Protein AF-K5Y2P9-F1 (afdb_monomer_lite)

Foldseek 3Di:
DVVVVVVVVVVCCVPLVPDDHDPLNVLVCLLVPLVVVLVVLVCCVVPPPDDDPVNVLVSVLVNLVSVLSNVLSVLVVVLVVVCVVVVNDVVSVPVSVVVSCVVSVVVVVVSVVVSVD

Organism: Agaricus bisporus var. burnettii (strain JB137-S8 / ATCC MYA-4627 / FGSC 10392) (NCBI:txid597362)

Secondary structure (DSSP, 8-state):
-HHHHHHHHHHHHHHHHHSPP-HHHHHHHHHHHHHHHHHHHHHHHHH-S---HHHHHHHHHHHHHHHHHHHHHHHHHHHHHHHHHTTT-HHHHHHHHHHHHHHHHHHHHHHHHHHH-

Sequence (117 aa):
MVLDWLLTMDMEVSLMWRGRWNVTKVLYFLTRYMPFIDTSVVMYRQFGTVLSPSLCRITYEYAAWTFIIGMGCAELILSLRTYAVWNKDKRLLIGLPLLFISTWTVGFIVLGFYLSR

InterPro domains:
  IPR045340 Domain of unknown function DUF6533 [PF20151] (2-37)

Radius of gyration: 18.02 Å; chains: 1; bounding box: 32×42×49 Å

pLDDT: mean 74.94, std 13.28, range [45.28, 92.94]

Structure (mmCIF, N/CA/C/O backbone):
data_AF-K5Y2P9-F1
#
_entry.id   AF-K5Y2P9-F1
#
loop_
_atom_site.group_PDB
_atom_site.id
_atom_site.type_symbol
_atom_site.label_atom_id
_atom_site.label_alt_id
_atom_site.label_comp_id
_atom_site.label_asym_id
_atom_site.label_entity_id
_atom_site.label_seq_id
_atom_site.pdbx_PDB_ins_code
_atom_site.Cartn_x
_atom_site.Cartn_y
_atom_site.Cartn_z
_atom_site.occupancy
_atom_site.B_iso_or_equiv
_atom_site.auth_seq_id
_atom_site.auth_comp_id
_atom_site.auth_asym_id
_atom_site.auth_atom_id
_atom_site.pdbx_PDB_model_num
ATOM 1 N N . MET A 1 1 ? -16.782 19.301 -1.333 1.00 51.69 1 MET A N 1
ATOM 2 C CA . MET A 1 1 ? -15.845 18.280 -1.863 1.00 51.69 1 MET A CA 1
ATOM 3 C C . MET A 1 1 ? -14.376 18.706 -1.773 1.00 51.69 1 MET A C 1
ATOM 5 O O . MET A 1 1 ? -13.664 18.083 -1.004 1.00 51.69 1 MET A O 1
ATOM 9 N N . VAL A 1 2 ? -13.896 19.757 -2.460 1.00 52.66 2 VAL A N 1
ATOM 10 C CA . VAL A 1 2 ? -12.495 20.245 -2.295 1.00 52.66 2 VAL A CA 1
ATOM 11 C C . VAL A 1 2 ? -12.286 20.991 -0.967 1.00 52.66 2 VAL A C 1
ATOM 13 O O . VAL A 1 2 ? -11.238 20.877 -0.340 1.00 52.66 2 VAL A O 1
ATOM 16 N N . LEU A 1 3 ? -13.309 21.711 -0.500 1.00 49.00 3 LEU A N 1
ATOM 17 C CA . LEU A 1 3 ? -13.256 22.456 0.760 1.00 49.00 3 LEU A CA 1
ATOM 18 C C . LEU A 1 3 ? -13.212 21.522 1.985 1.00 49.00 3 LEU A C 1
ATOM 20 O O . LEU A 1 3 ? -12.425 21.751 2.895 1.00 49.00 3 LEU A O 1
ATOM 24 N N . ASP A 1 4 ? -13.966 20.418 1.957 1.00 50.19 4 ASP A N 1
ATOM 25 C CA . ASP A 1 4 ? -13.949 19.395 3.017 1.00 50.19 4 ASP A CA 1
ATOM 26 C C . ASP A 1 4 ? -12.590 18.690 3.117 1.00 50.19 4 ASP A C 1
ATOM 28 O O . ASP A 1 4 ? -12.122 18.380 4.213 1.00 50.19 4 ASP A O 1
ATOM 32 N N . TRP A 1 5 ? -11.927 18.492 1.971 1.00 51.28 5 TRP A N 1
ATOM 33 C CA . TRP A 1 5 ? -10.570 17.951 1.891 1.00 51.28 5 TRP A CA 1
ATOM 34 C C . TRP A 1 5 ? -9.540 18.904 2.513 1.00 51.28 5 TRP A C 1
ATOM 36 O O . TRP A 1 5 ? -8.670 18.473 3.263 1.00 51.28 5 TRP A O 1
ATOM 46 N N . LEU A 1 6 ? -9.646 20.208 2.244 1.0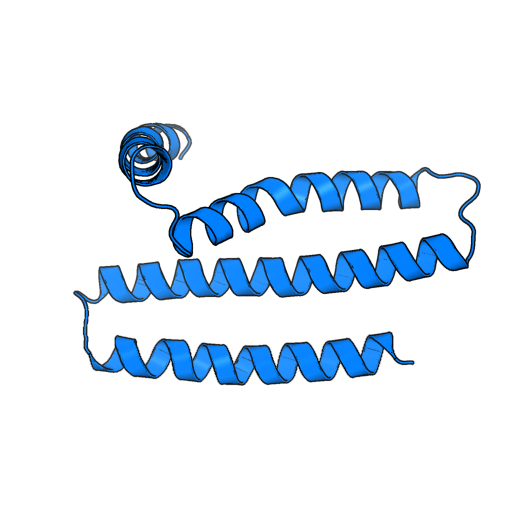0 51.16 6 LEU A N 1
ATOM 47 C CA . LEU A 1 6 ? -8.736 21.223 2.791 1.00 51.16 6 LEU A CA 1
ATOM 48 C C . LEU A 1 6 ? -8.930 21.443 4.301 1.00 51.16 6 LEU A C 1
ATOM 50 O O . LEU A 1 6 ? -7.948 21.622 5.016 1.00 51.16 6 LEU A O 1
ATOM 54 N N . LEU A 1 7 ? -10.169 21.374 4.797 1.00 50.03 7 LEU A N 1
ATOM 55 C CA . LEU A 1 7 ? -10.494 21.539 6.222 1.00 50.03 7 LEU A CA 1
ATOM 56 C C . LEU A 1 7 ? -10.045 20.357 7.095 1.00 50.03 7 LEU A C 1
ATOM 58 O O . LEU A 1 7 ? -9.700 20.552 8.258 1.00 50.03 7 LEU A O 1
ATOM 62 N N . THR A 1 8 ? -10.031 19.137 6.553 1.00 50.84 8 THR A N 1
ATOM 63 C CA . THR A 1 8 ? -9.572 17.937 7.280 1.00 50.84 8 THR A CA 1
ATOM 64 C C . THR A 1 8 ? -8.079 17.654 7.097 1.00 50.84 8 THR A C 1
ATOM 66 O O . THR A 1 8 ? -7.471 17.065 7.991 1.00 50.84 8 THR A O 1
ATOM 69 N N . MET A 1 9 ? -7.464 18.156 6.018 1.00 46.72 9 MET A N 1
ATOM 70 C CA . MET A 1 9 ? -6.021 18.065 5.754 1.00 46.72 9 MET A CA 1
ATOM 71 C C . MET A 1 9 ? -5.165 18.629 6.891 1.00 46.72 9 MET A C 1
ATOM 73 O O . MET A 1 9 ? -4.166 18.013 7.236 1.00 46.72 9 MET A O 1
ATOM 77 N N . ASP A 1 10 ? -5.523 19.765 7.494 1.00 45.28 10 ASP A N 1
ATOM 78 C CA . ASP A 1 10 ? -4.671 20.411 8.508 1.00 45.28 10 ASP A CA 1
ATOM 79 C C . ASP A 1 10 ? -4.633 19.614 9.832 1.00 45.28 10 ASP A C 1
ATOM 81 O O . ASP A 1 10 ? -3.584 19.434 10.460 1.00 45.28 10 ASP A O 1
ATOM 85 N N . MET A 1 11 ? -5.765 19.006 10.208 1.00 48.81 11 MET A N 1
ATOM 86 C CA . MET A 1 11 ? -5.840 18.062 11.331 1.00 48.81 11 MET A CA 1
ATOM 87 C C . MET A 1 11 ? -5.181 16.716 11.006 1.00 48.81 11 MET A C 1
ATOM 89 O O . MET A 1 11 ? -4.464 16.170 11.844 1.00 48.81 11 MET A O 1
ATOM 93 N N . GLU A 1 12 ? -5.370 16.188 9.794 1.00 51.34 12 GLU A N 1
ATOM 94 C CA . GLU A 1 12 ? -4.700 14.962 9.352 1.00 51.34 12 GLU A CA 1
ATOM 95 C C . GLU A 1 12 ? -3.178 15.144 9.298 1.00 51.34 12 GLU A C 1
ATOM 97 O O . GLU A 1 12 ? -2.447 14.279 9.773 1.00 51.34 12 GLU A O 1
ATOM 102 N N . VAL A 1 13 ? -2.680 16.277 8.797 1.00 52.69 13 VAL A N 1
ATOM 103 C CA . VAL A 1 13 ? -1.250 16.587 8.682 1.00 52.69 13 VAL A CA 1
ATOM 104 C C . VAL A 1 13 ? -0.648 16.929 10.041 1.00 52.69 13 VAL A C 1
ATOM 106 O O . VAL A 1 13 ? 0.405 16.400 10.362 1.00 52.69 13 VAL A O 1
ATOM 109 N N . SER A 1 14 ? -1.281 17.722 10.905 1.00 50.72 14 SER A N 1
ATOM 110 C CA . SER A 1 14 ? -0.705 18.015 12.230 1.00 50.72 14 SER A CA 1
ATOM 111 C C . SER A 1 14 ? -0.579 16.765 13.117 1.00 50.72 14 SER A C 1
ATOM 113 O O . SER A 1 14 ? 0.444 16.592 13.788 1.00 50.72 14 SER A O 1
ATOM 115 N N . LEU A 1 15 ? -1.542 15.836 13.047 1.00 50.56 15 LEU A N 1
ATOM 116 C CA . LEU A 1 15 ? -1.495 14.558 13.763 1.00 50.56 15 LEU A CA 1
ATOM 117 C C . LEU A 1 15 ? -0.558 13.540 13.075 1.00 50.56 15 LEU A C 1
ATOM 119 O O . LEU A 1 15 ? 0.172 12.804 13.750 1.00 50.56 15 LEU A O 1
ATOM 123 N N . MET A 1 16 ? -0.517 13.517 11.732 1.00 51.03 16 MET A N 1
ATOM 124 C CA . MET A 1 16 ? 0.326 12.598 10.955 1.00 51.03 16 MET A CA 1
ATOM 125 C C . MET A 1 16 ? 1.749 13.088 10.650 1.00 51.03 16 MET A C 1
ATOM 127 O O . MET A 1 16 ? 2.583 12.264 10.310 1.00 51.03 16 MET A O 1
ATOM 131 N N . TRP A 1 17 ? 2.116 14.357 10.780 1.00 50.91 17 TRP A N 1
ATOM 132 C CA . TRP A 1 17 ? 3.493 14.817 10.523 1.00 50.91 17 TRP A CA 1
ATOM 133 C C . TRP A 1 17 ? 4.298 15.029 11.806 1.00 50.91 17 TRP A C 1
ATOM 135 O O . TRP A 1 17 ? 5.490 14.744 11.814 1.00 50.91 17 TRP A O 1
ATOM 145 N N . ARG A 1 18 ? 3.669 15.443 12.917 1.00 47.91 18 ARG A N 1
ATOM 146 C CA . ARG A 1 18 ? 4.385 15.705 14.185 1.00 47.91 18 ARG A CA 1
ATOM 147 C C . ARG A 1 18 ? 4.465 14.510 15.147 1.00 47.91 18 ARG A C 1
ATOM 149 O O . ARG A 1 18 ? 5.273 14.532 16.069 1.00 47.91 18 ARG A O 1
ATOM 156 N N . GLY A 1 19 ? 3.659 13.462 14.952 1.00 56.34 19 GLY A N 1
ATOM 157 C CA . GLY A 1 19 ? 3.682 12.251 15.795 1.00 56.34 19 GLY A CA 1
ATOM 158 C C . GLY A 1 19 ? 4.719 11.195 15.372 1.00 56.34 19 GLY A C 1
ATOM 159 O O . GLY A 1 19 ? 5.236 11.237 14.258 1.00 56.34 19 GLY A O 1
ATOM 160 N N . ARG A 1 20 ? 4.962 10.175 16.209 1.00 56.59 20 ARG A N 1
ATOM 161 C CA . ARG A 1 20 ? 5.751 8.974 15.841 1.00 56.59 20 ARG A CA 1
ATOM 162 C C . ARG A 1 20 ? 5.224 8.341 14.543 1.00 56.59 20 ARG A C 1
ATOM 164 O O . ARG A 1 20 ? 4.023 8.394 14.270 1.00 56.59 20 ARG A O 1
ATOM 171 N N . TRP A 1 21 ? 6.114 7.783 13.718 1.00 59.38 21 TRP A N 1
ATOM 172 C CA . TRP A 1 21 ? 5.723 7.015 12.530 1.00 59.38 21 TRP A CA 1
ATOM 173 C C . TRP A 1 21 ? 4.750 5.904 12.947 1.00 59.38 21 TRP A C 1
ATOM 175 O O . TRP A 1 21 ? 5.048 5.132 13.853 1.00 59.38 21 TRP A O 1
ATOM 185 N N . ASN A 1 22 ? 3.565 5.878 12.338 1.00 63.00 22 ASN A N 1
ATOM 186 C CA . ASN A 1 22 ? 2.515 4.906 12.635 1.00 63.00 22 ASN A CA 1
ATOM 187 C C . ASN A 1 22 ? 2.055 4.252 11.327 1.00 63.00 22 ASN A C 1
ATOM 189 O O . ASN A 1 22 ? 2.143 4.871 10.265 1.00 63.00 22 ASN A O 1
ATOM 193 N N . VAL A 1 23 ? 1.544 3.027 11.419 1.00 60.47 23 VAL A N 1
ATOM 194 C CA . VAL A 1 23 ? 1.088 2.190 10.298 1.00 60.47 23 VAL A CA 1
ATOM 195 C C . VAL A 1 23 ? 0.125 2.958 9.384 1.00 60.47 23 VAL A C 1
ATOM 197 O O . VAL A 1 23 ? 0.270 2.929 8.167 1.00 60.47 23 VAL A O 1
ATOM 200 N N . THR A 1 24 ? -0.771 3.766 9.956 1.00 61.53 24 THR A N 1
ATOM 201 C CA . THR A 1 24 ? -1.711 4.619 9.209 1.00 61.53 24 THR A CA 1
ATOM 202 C C . THR A 1 24 ? -1.023 5.637 8.291 1.00 61.53 24 THR A C 1
ATOM 204 O O . THR A 1 24 ? -1.500 5.869 7.185 1.00 61.53 24 THR A O 1
ATOM 207 N N . LYS A 1 25 ? 0.116 6.216 8.700 1.00 64.19 25 LYS A N 1
ATOM 208 C CA . LYS A 1 25 ? 0.866 7.168 7.859 1.00 64.19 25 LYS A CA 1
ATOM 209 C C . LYS A 1 25 ? 1.482 6.470 6.660 1.00 64.19 25 LYS A C 1
ATOM 211 O O . LYS A 1 25 ? 1.426 6.988 5.553 1.00 64.19 25 LYS A O 1
ATOM 216 N N . VAL A 1 26 ? 2.063 5.293 6.887 1.00 70.00 26 VAL A N 1
ATOM 217 C CA . VAL A 1 26 ? 2.671 4.490 5.821 1.00 70.00 26 VAL A CA 1
ATOM 218 C C . VAL A 1 26 ? 1.603 4.087 4.809 1.00 70.00 26 VAL A C 1
ATOM 220 O O . VAL A 1 26 ? 1.810 4.281 3.616 1.00 70.00 26 VAL A O 1
ATOM 223 N N . LEU A 1 27 ? 0.428 3.641 5.270 1.00 69.19 27 LEU A N 1
ATOM 224 C CA . LEU A 1 27 ? -0.713 3.366 4.391 1.00 69.19 27 LEU A CA 1
ATOM 225 C C . LEU A 1 27 ? -1.155 4.596 3.595 1.00 69.19 27 LEU A C 1
ATOM 227 O O . LEU A 1 27 ? -1.451 4.481 2.407 1.00 69.19 27 LEU A O 1
ATOM 231 N N . TYR A 1 28 ? -1.200 5.765 4.232 1.00 69.81 28 TYR A N 1
ATOM 232 C CA . TYR A 1 28 ? -1.575 7.009 3.571 1.00 69.81 28 TYR A CA 1
ATOM 233 C C . TYR A 1 28 ? -0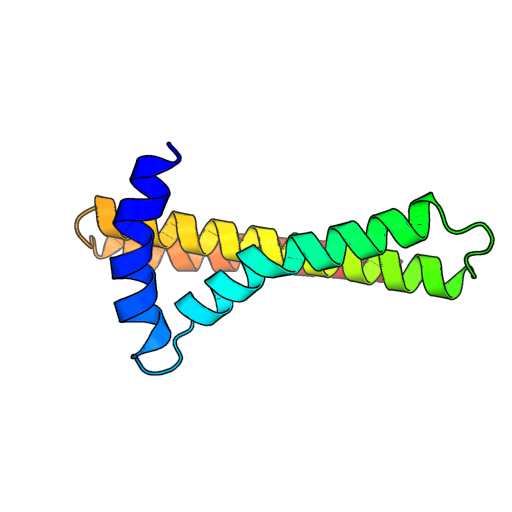.585 7.389 2.464 1.00 69.81 28 TYR A C 1
ATOM 235 O O . TYR A 1 28 ? -0.986 7.707 1.347 1.00 69.81 28 TYR A O 1
ATOM 243 N N . PHE A 1 29 ? 0.717 7.311 2.746 1.00 74.44 29 PHE A N 1
ATOM 244 C CA . PHE A 1 29 ? 1.746 7.562 1.739 1.00 74.44 29 PHE A CA 1
ATOM 245 C C . PHE A 1 29 ? 1.698 6.523 0.614 1.00 74.44 29 PHE A C 1
ATOM 247 O O . PHE A 1 29 ? 1.752 6.896 -0.553 1.00 74.44 29 PHE A O 1
ATOM 254 N N . LEU A 1 30 ? 1.527 5.239 0.929 1.00 75.81 30 LEU A N 1
ATOM 255 C CA . LEU A 1 30 ? 1.409 4.194 -0.087 1.00 75.81 30 LEU A CA 1
ATOM 256 C C . LEU A 1 30 ? 0.207 4.439 -1.000 1.00 75.81 30 LEU A C 1
ATOM 258 O O . LEU A 1 30 ? 0.378 4.551 -2.207 1.00 75.81 30 LEU A O 1
ATOM 262 N N . THR A 1 31 ? -0.987 4.622 -0.439 1.00 73.56 31 THR A N 1
ATOM 263 C CA . THR A 1 31 ? -2.209 4.860 -1.231 1.00 73.56 31 THR A CA 1
ATOM 264 C C . THR A 1 31 ? -2.164 6.151 -2.036 1.00 73.56 31 THR A C 1
ATOM 266 O O . THR A 1 31 ? -2.710 6.198 -3.135 1.00 73.56 31 THR A O 1
ATOM 269 N N . ARG A 1 32 ? -1.510 7.198 -1.521 1.00 75.25 32 ARG A N 1
ATOM 270 C CA . ARG A 1 32 ? -1.458 8.497 -2.196 1.00 75.25 32 ARG A CA 1
ATOM 271 C C . ARG A 1 32 ? -0.365 8.587 -3.255 1.00 75.25 32 ARG A C 1
ATOM 273 O O . ARG A 1 32 ? -0.574 9.272 -4.249 1.00 75.25 32 ARG A O 1
ATOM 280 N N . TYR A 1 33 ? 0.776 7.926 -3.061 1.00 77.81 33 TYR A N 1
ATOM 281 C CA . TYR A 1 33 ? 1.934 8.058 -3.950 1.00 77.81 33 TYR A CA 1
ATOM 282 C C . TYR A 1 33 ? 2.139 6.864 -4.893 1.00 77.81 33 TYR A C 1
ATOM 284 O O . TYR A 1 33 ? 2.668 7.077 -5.983 1.00 77.81 33 TYR A O 1
ATOM 292 N N . MET A 1 34 ? 1.676 5.647 -4.560 1.00 78.12 34 MET A N 1
ATOM 293 C CA . MET A 1 34 ? 1.741 4.500 -5.490 1.00 78.12 34 MET A CA 1
ATOM 294 C C . MET A 1 34 ? 1.064 4.770 -6.840 1.00 78.12 34 MET A C 1
ATOM 296 O O . MET A 1 34 ? 1.710 4.516 -7.854 1.00 78.12 34 MET A O 1
ATOM 300 N N . PRO A 1 35 ? -0.155 5.349 -6.913 1.00 80.44 35 PRO A N 1
ATOM 301 C CA . PRO A 1 35 ? -0.836 5.540 -8.194 1.00 80.44 35 PRO A CA 1
ATOM 302 C C . PRO A 1 35 ? -0.055 6.417 -9.177 1.00 80.44 35 PRO A C 1
ATOM 304 O O . PRO A 1 35 ? -0.136 6.212 -10.387 1.00 80.44 35 PRO A O 1
ATOM 307 N N . PHE A 1 36 ? 0.732 7.379 -8.683 1.00 80.31 36 PHE A N 1
ATOM 308 C CA . PHE A 1 36 ? 1.595 8.208 -9.529 1.00 80.31 36 PHE A CA 1
ATOM 309 C C . PHE A 1 36 ? 2.733 7.395 -10.154 1.00 80.31 36 PHE A C 1
ATOM 311 O O . PHE A 1 36 ? 3.056 7.582 -11.331 1.00 80.31 36 PHE A O 1
ATOM 318 N N . ILE A 1 37 ? 3.317 6.474 -9.384 1.00 82.56 37 ILE A N 1
ATOM 319 C CA . ILE A 1 37 ? 4.370 5.579 -9.866 1.00 82.56 37 ILE A CA 1
ATOM 320 C C . ILE A 1 37 ? 3.771 4.595 -10.873 1.00 82.56 37 ILE A C 1
ATOM 322 O O . ILE A 1 37 ? 4.275 4.495 -11.990 1.00 82.56 37 ILE A O 1
ATOM 326 N N . ASP A 1 38 ? 2.644 3.963 -10.538 1.00 80.81 38 ASP A N 1
ATOM 327 C CA . ASP A 1 38 ? 1.944 3.030 -11.428 1.00 80.81 38 ASP A CA 1
ATOM 328 C C . ASP A 1 38 ? 1.551 3.689 -12.755 1.00 80.81 38 ASP A C 1
ATOM 330 O O . ASP A 1 38 ? 1.774 3.122 -13.824 1.00 80.81 38 ASP A O 1
ATOM 334 N N . THR A 1 39 ? 1.035 4.920 -12.715 1.00 84.00 39 THR A N 1
ATOM 335 C CA . THR A 1 39 ? 0.664 5.671 -13.925 1.00 84.00 39 THR A CA 1
ATOM 336 C C . THR A 1 39 ? 1.880 5.944 -14.807 1.00 84.00 39 THR A C 1
ATOM 338 O O . THR A 1 39 ? 1.826 5.722 -16.016 1.00 84.00 39 THR A O 1
ATOM 341 N N . SER A 1 40 ? 2.998 6.368 -14.212 1.00 83.62 40 SER A N 1
ATOM 342 C CA . SER A 1 40 ? 4.248 6.625 -14.943 1.00 83.62 40 SER A CA 1
ATOM 343 C C . SER A 1 40 ? 4.766 5.355 -15.622 1.00 83.62 40 SER A C 1
ATOM 345 O O . SER A 1 40 ? 5.171 5.366 -16.784 1.00 83.62 40 SER A O 1
ATOM 347 N N . VAL A 1 41 ? 4.688 4.235 -14.908 1.00 81.88 41 VAL A N 1
ATOM 348 C CA . VAL A 1 41 ? 5.092 2.913 -15.381 1.00 81.88 41 VAL A CA 1
ATOM 349 C C . VAL A 1 41 ? 4.188 2.417 -16.521 1.00 81.88 41 VAL A C 1
ATOM 351 O O . VAL A 1 41 ? 4.676 1.906 -17.531 1.00 81.88 41 VAL A O 1
ATOM 354 N N . VAL A 1 42 ? 2.870 2.604 -16.409 1.00 80.88 42 VAL A N 1
ATOM 355 C CA . VAL A 1 42 ? 1.908 2.272 -17.472 1.00 80.88 42 VAL A CA 1
ATOM 356 C C . VAL A 1 42 ? 2.145 3.130 -18.711 1.00 80.88 42 VAL A C 1
ATOM 358 O O . VAL A 1 42 ? 2.181 2.590 -19.815 1.00 80.88 42 VAL A O 1
ATOM 361 N N . MET A 1 43 ? 2.370 4.435 -18.546 1.00 82.31 43 MET A N 1
ATOM 362 C CA . MET A 1 43 ? 2.694 5.325 -19.663 1.00 82.31 43 MET A CA 1
ATOM 363 C C . MET A 1 43 ? 3.982 4.896 -20.369 1.00 82.31 43 MET A C 1
ATOM 365 O O . MET A 1 43 ? 4.009 4.828 -21.596 1.00 82.31 43 MET A O 1
ATOM 369 N N . TYR A 1 44 ? 5.021 4.525 -19.618 1.00 80.69 44 TYR A N 1
ATOM 370 C CA . TYR A 1 44 ? 6.259 4.010 -20.199 1.00 80.69 44 TYR A CA 1
ATOM 371 C C . TYR A 1 44 ? 6.030 2.742 -21.038 1.00 80.69 44 TYR A C 1
ATOM 373 O O . TYR A 1 44 ? 6.590 2.619 -22.125 1.00 80.69 44 TYR A O 1
ATOM 381 N N . ARG A 1 45 ? 5.159 1.824 -20.593 1.00 77.06 45 ARG A N 1
ATOM 382 C CA . ARG A 1 45 ? 4.786 0.645 -21.396 1.00 77.06 45 ARG A CA 1
ATOM 383 C C . ARG A 1 45 ? 3.989 0.993 -22.649 1.00 77.06 45 ARG A C 1
ATOM 385 O O . ARG A 1 45 ? 4.232 0.401 -23.691 1.00 77.06 45 ARG A O 1
ATOM 392 N N . GLN A 1 46 ? 3.023 1.902 -22.533 1.00 77.06 46 GLN A N 1
ATOM 393 C CA . GLN A 1 46 ? 2.088 2.233 -23.611 1.00 77.06 46 GLN A CA 1
ATOM 394 C C . GLN A 1 46 ? 2.776 2.990 -24.757 1.00 77.06 46 GLN A C 1
ATOM 396 O O . GLN A 1 46 ? 2.445 2.785 -25.921 1.00 77.06 46 GLN A O 1
ATOM 401 N N . PHE A 1 47 ? 3.720 3.873 -24.420 1.00 79.62 47 PHE A N 1
ATOM 402 C CA . PHE A 1 47 ? 4.388 4.761 -25.376 1.00 79.62 47 PHE A CA 1
ATOM 403 C C . PHE A 1 47 ? 5.837 4.354 -25.687 1.00 79.62 47 PHE A C 1
ATOM 405 O O . PHE A 1 47 ? 6.471 4.952 -26.555 1.00 79.62 47 PHE A O 1
ATOM 412 N N . GLY A 1 48 ? 6.377 3.342 -25.001 1.00 75.06 48 GLY A N 1
ATOM 413 C CA . GLY A 1 48 ? 7.714 2.813 -25.251 1.00 75.06 48 GLY A CA 1
ATOM 414 C C . GLY A 1 48 ? 7.764 2.006 -26.548 1.00 75.06 48 GLY A C 1
ATOM 415 O O . GLY A 1 48 ? 7.141 0.956 -26.665 1.00 75.06 48 GLY A O 1
ATOM 416 N N . THR A 1 49 ? 8.536 2.475 -27.525 1.00 63.69 49 THR A N 1
ATOM 417 C CA . THR A 1 49 ? 8.629 1.868 -28.865 1.00 63.69 49 THR A CA 1
ATOM 418 C C . THR A 1 49 ? 9.474 0.589 -28.918 1.00 63.69 49 THR A C 1
ATOM 420 O O . THR A 1 49 ? 9.379 -0.157 -29.889 1.00 63.69 49 THR A O 1
ATOM 423 N N . VAL A 1 50 ? 10.275 0.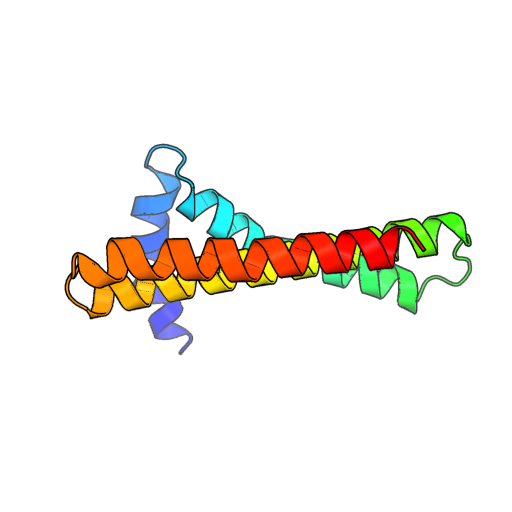302 -27.883 1.00 62.75 50 VAL A N 1
ATOM 424 C CA . VAL A 1 50 ? 11.104 -0.912 -27.772 1.00 62.75 50 VAL A CA 1
ATOM 425 C C . VAL A 1 50 ? 11.103 -1.402 -26.320 1.00 62.75 50 VAL A C 1
ATOM 427 O O . VAL A 1 50 ? 11.965 -1.029 -25.526 1.00 62.75 50 VAL A O 1
ATOM 430 N N . LEU A 1 51 ? 10.130 -2.238 -25.947 1.00 70.69 51 LEU A N 1
ATOM 431 C CA . LEU A 1 51 ? 10.152 -2.931 -24.657 1.00 70.69 51 LEU A CA 1
ATOM 432 C C . LEU A 1 51 ? 10.735 -4.335 -24.818 1.00 70.69 51 LEU A C 1
ATOM 434 O O . LEU A 1 51 ? 10.185 -5.174 -25.529 1.00 70.69 51 LEU A O 1
ATOM 438 N N . SER A 1 52 ? 11.830 -4.607 -24.105 1.00 79.75 52 SER A N 1
ATOM 439 C CA . SER A 1 52 ? 12.341 -5.972 -23.960 1.00 79.75 52 SER A CA 1
ATOM 440 C C . SER A 1 52 ? 11.271 -6.869 -23.307 1.00 79.75 52 SER A C 1
ATOM 442 O O . SER A 1 52 ? 10.624 -6.425 -22.349 1.00 79.75 52 SER A O 1
ATOM 444 N N . PRO A 1 53 ? 11.110 -8.136 -23.739 1.00 78.38 53 PRO A N 1
ATOM 445 C CA . PRO A 1 53 ? 10.173 -9.083 -23.127 1.00 78.38 53 PRO A CA 1
ATOM 446 C C . PRO A 1 53 ? 10.353 -9.221 -21.608 1.00 78.38 53 PRO A C 1
ATOM 448 O O . PRO A 1 53 ? 9.376 -9.334 -20.868 1.00 78.38 53 PRO A O 1
ATOM 451 N N . SER A 1 54 ? 11.599 -9.140 -21.128 1.00 80.81 54 SER A N 1
ATOM 452 C CA . SER A 1 54 ? 11.919 -9.185 -19.698 1.00 80.81 54 SER A CA 1
ATOM 453 C C . SER A 1 54 ? 11.384 -7.972 -18.935 1.00 80.81 54 SER A C 1
ATOM 455 O O . SER A 1 54 ? 10.834 -8.117 -17.845 1.00 80.81 54 SER A O 1
ATOM 457 N N . LEU A 1 55 ? 11.484 -6.779 -19.524 1.00 81.62 55 LEU A N 1
ATOM 458 C CA . LEU A 1 55 ? 11.021 -5.541 -18.906 1.00 81.62 55 LEU A CA 1
ATOM 459 C C . LEU A 1 55 ? 9.491 -5.498 -18.850 1.00 81.62 55 LEU A C 1
ATOM 461 O O . LEU A 1 55 ? 8.928 -5.084 -17.841 1.00 81.62 55 LEU A O 1
ATOM 465 N N . CYS A 1 56 ? 8.809 -5.989 -19.889 1.00 81.12 56 CYS A N 1
ATOM 466 C CA . CYS A 1 56 ? 7.351 -6.106 -19.904 1.00 81.12 56 CYS A CA 1
ATOM 467 C C . CYS A 1 56 ? 6.839 -7.002 -18.763 1.00 81.12 56 CYS A C 1
ATOM 469 O O . CYS A 1 56 ? 5.943 -6.590 -18.022 1.00 81.12 56 CYS A O 1
ATOM 471 N N . ARG A 1 57 ? 7.470 -8.171 -18.565 1.00 84.12 57 ARG A N 1
ATOM 472 C CA . ARG A 1 57 ? 7.142 -9.102 -17.474 1.00 84.12 57 ARG A CA 1
ATOM 473 C C . AR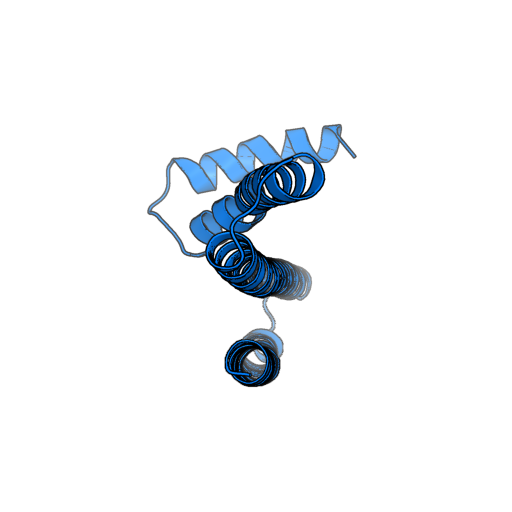G A 1 57 ? 7.341 -8.472 -16.096 1.00 84.12 57 ARG A C 1
ATOM 475 O O . ARG A 1 57 ? 6.397 -8.450 -15.314 1.00 84.12 57 ARG A O 1
ATOM 482 N N . ILE A 1 58 ? 8.516 -7.896 -15.829 1.00 84.44 58 ILE A N 1
ATOM 483 C CA . ILE A 1 58 ? 8.817 -7.2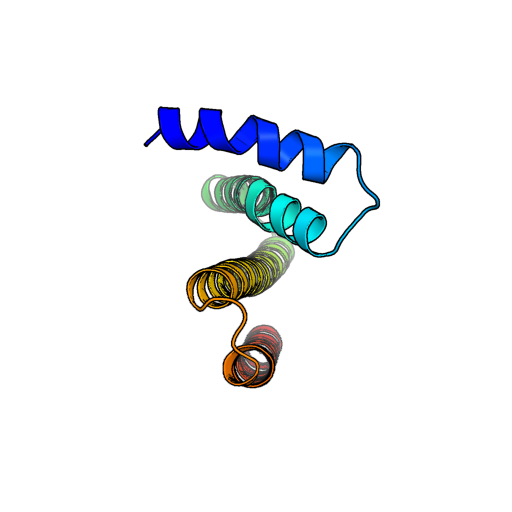35 -14.543 1.00 84.44 58 ILE A CA 1
ATOM 484 C C . ILE A 1 58 ? 7.800 -6.130 -14.257 1.00 84.44 58 ILE A C 1
ATOM 486 O O . ILE A 1 58 ? 7.302 -5.994 -13.145 1.00 84.44 58 ILE A O 1
ATOM 490 N N . THR A 1 59 ? 7.461 -5.352 -15.280 1.00 83.62 59 THR A N 1
ATOM 491 C CA . THR A 1 59 ? 6.537 -4.230 -15.140 1.00 83.62 59 THR A CA 1
ATOM 492 C C . THR A 1 59 ? 5.094 -4.694 -14.910 1.00 83.62 59 THR A C 1
ATOM 494 O O . THR A 1 59 ? 4.316 -4.030 -14.229 1.00 83.62 59 THR A O 1
ATOM 497 N N . TYR A 1 60 ? 4.711 -5.835 -15.486 1.00 83.56 60 TYR A N 1
ATOM 498 C CA . TYR A 1 60 ? 3.415 -6.468 -15.252 1.00 83.56 60 TYR A CA 1
ATOM 499 C C . TYR A 1 60 ? 3.308 -7.051 -13.846 1.00 83.56 60 TYR A C 1
ATOM 501 O O . TYR A 1 60 ? 2.344 -6.748 -13.149 1.00 83.56 60 TYR A O 1
ATOM 509 N N . GLU A 1 61 ? 4.320 -7.800 -13.409 1.00 86.81 61 GLU A N 1
ATOM 510 C CA . GLU A 1 61 ? 4.413 -8.303 -12.038 1.00 86.81 61 GLU A CA 1
ATOM 511 C C . GLU A 1 61 ? 4.367 -7.146 -11.032 1.00 86.81 61 GLU A C 1
ATOM 513 O O . GLU A 1 61 ? 3.557 -7.174 -10.109 1.00 86.81 61 GLU A O 1
ATOM 518 N N . TYR A 1 62 ? 5.159 -6.091 -11.258 1.00 86.38 62 TYR A N 1
ATOM 519 C CA . TYR A 1 62 ? 5.150 -4.880 -10.437 1.00 86.38 62 TYR A CA 1
ATOM 520 C C . TYR A 1 62 ? 3.746 -4.282 -10.327 1.00 86.38 62 TYR A C 1
ATOM 522 O O . TYR A 1 62 ? 3.249 -4.127 -9.217 1.00 86.38 62 TYR A O 1
ATOM 530 N N . ALA A 1 63 ? 3.086 -4.019 -11.460 1.00 85.56 63 ALA A N 1
ATOM 531 C CA . ALA A 1 63 ? 1.753 -3.421 -11.479 1.00 85.56 63 ALA A CA 1
ATOM 532 C C . ALA A 1 63 ? 0.703 -4.290 -10.763 1.00 85.56 63 ALA A C 1
ATOM 534 O O . ALA A 1 63 ? -0.201 -3.774 -10.112 1.00 85.56 63 ALA A O 1
ATOM 535 N N . ALA A 1 64 ? 0.807 -5.616 -10.869 1.00 87.50 64 ALA A N 1
ATOM 536 C CA . ALA A 1 64 ? -0.118 -6.519 -10.196 1.00 87.50 64 ALA A CA 1
ATOM 537 C C . ALA A 1 64 ? 0.090 -6.510 -8.668 1.00 87.50 64 ALA A C 1
ATOM 539 O O . ALA A 1 64 ? -0.881 -6.472 -7.906 1.00 87.50 64 ALA A O 1
ATOM 540 N N . TRP A 1 65 ? 1.349 -6.474 -8.216 1.00 86.56 65 TRP A N 1
ATOM 541 C CA . TRP A 1 65 ? 1.696 -6.357 -6.799 1.00 86.56 65 TRP A CA 1
ATOM 542 C C . TRP A 1 65 ? 1.326 -4.995 -6.203 1.00 86.56 65 TRP A C 1
ATOM 544 O O . TRP A 1 65 ? 0.793 -4.931 -5.095 1.00 86.56 65 TRP A O 1
ATOM 554 N N . THR A 1 66 ? 1.568 -3.894 -6.910 1.00 86.19 66 THR A N 1
ATOM 555 C CA . THR A 1 66 ? 1.183 -2.562 -6.426 1.00 86.19 66 THR A CA 1
ATOM 556 C C . THR A 1 66 ? -0.330 -2.406 -6.363 1.00 86.19 66 THR A C 1
ATOM 558 O O . THR A 1 66 ? -0.846 -1.885 -5.374 1.00 86.19 66 THR A O 1
ATOM 561 N N . PHE A 1 67 ? -1.059 -2.950 -7.340 1.00 85.12 67 PHE A N 1
ATOM 562 C CA . PHE A 1 67 ? -2.518 -2.929 -7.351 1.00 85.12 67 PHE A CA 1
ATOM 563 C C . PHE A 1 67 ? -3.130 -3.692 -6.168 1.00 85.12 67 PHE A C 1
ATOM 565 O O . PHE A 1 67 ? -3.994 -3.151 -5.472 1.00 85.12 67 PHE A O 1
ATOM 572 N N . ILE A 1 68 ? -2.662 -4.919 -5.893 1.00 87.06 68 ILE A N 1
ATOM 573 C CA . ILE A 1 68 ? -3.158 -5.707 -4.754 1.00 87.06 68 ILE A CA 1
ATOM 574 C C . ILE A 1 68 ? -2.844 -4.976 -3.436 1.00 87.06 68 ILE A C 1
ATOM 576 O O . ILE A 1 68 ? -3.739 -4.753 -2.627 1.00 87.06 68 ILE A O 1
ATOM 580 N N . ILE A 1 69 ? -1.620 -4.467 -3.255 1.00 85.31 69 ILE A N 1
ATOM 581 C CA . ILE A 1 69 ? -1.241 -3.715 -2.048 1.00 85.31 69 ILE A CA 1
ATOM 582 C C . ILE A 1 69 ? -2.102 -2.453 -1.884 1.00 85.31 69 ILE A C 1
ATOM 584 O O . ILE A 1 69 ? -2.571 -2.163 -0.780 1.00 85.31 69 ILE A O 1
ATOM 588 N N . GLY A 1 70 ? -2.345 -1.718 -2.971 1.00 84.62 70 GLY A N 1
ATOM 589 C 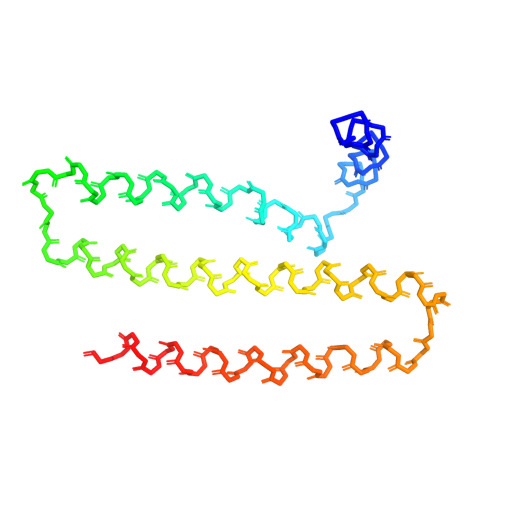CA . GLY A 1 70 ? -3.162 -0.507 -2.975 1.00 84.62 70 GLY A CA 1
ATOM 590 C C . GLY A 1 70 ? -4.608 -0.772 -2.559 1.00 84.62 70 GLY A C 1
ATOM 591 O O . GLY A 1 70 ? -5.136 -0.073 -1.690 1.00 84.62 70 GLY A O 1
ATOM 592 N N . MET A 1 71 ? -5.226 -1.820 -3.108 1.00 86.19 71 MET A N 1
ATOM 593 C CA . MET A 1 71 ? -6.568 -2.254 -2.709 1.00 86.19 71 MET A CA 1
ATOM 594 C C . MET A 1 71 ? -6.628 -2.637 -1.221 1.00 86.19 71 MET A C 1
ATOM 596 O O . MET A 1 71 ? -7.560 -2.230 -0.528 1.00 86.19 71 MET A O 1
ATOM 600 N N . GLY A 1 72 ? -5.613 -3.329 -0.694 1.00 85.81 72 GLY A N 1
ATOM 601 C CA . GLY A 1 72 ? -5.581 -3.731 0.719 1.00 85.81 72 GLY A CA 1
ATOM 602 C C . GLY A 1 72 ? -5.439 -2.553 1.658 1.00 85.81 72 GLY A C 1
ATOM 603 O O . GLY A 1 72 ? -6.117 -2.472 2.682 1.00 85.81 72 GLY A O 1
ATOM 604 N N . CYS A 1 73 ? -4.634 -1.569 1.271 1.00 80.75 73 CYS A N 1
ATOM 605 C CA . CYS A 1 73 ? -4.553 -0.327 2.019 1.00 80.75 73 CYS A CA 1
ATOM 606 C C . CYS A 1 73 ? -5.892 0.433 2.010 1.00 80.75 73 CYS A C 1
ATOM 608 O O . CYS A 1 73 ? -6.300 0.957 3.048 1.00 80.75 73 CYS A O 1
ATOM 610 N N . ALA A 1 74 ? -6.599 0.470 0.876 1.00 82.75 74 ALA A N 1
ATOM 611 C CA . ALA A 1 74 ? -7.911 1.110 0.781 1.00 82.75 74 ALA A CA 1
ATOM 612 C C . ALA A 1 74 ? -8.958 0.418 1.673 1.00 82.75 74 ALA A C 1
ATOM 614 O O . ALA A 1 74 ? -9.697 1.093 2.394 1.00 82.75 74 ALA A O 1
ATOM 615 N N . GLU A 1 75 ? -8.982 -0.916 1.687 1.00 84.94 75 GLU A N 1
ATOM 616 C CA . GLU A 1 75 ? -9.883 -1.694 2.540 1.00 84.94 75 GLU A CA 1
ATOM 617 C C . GLU A 1 75 ? -9.586 -1.492 4.033 1.00 84.94 75 GLU A C 1
ATOM 619 O O . GLU A 1 75 ? -10.517 -1.337 4.827 1.00 84.94 75 GLU A O 1
ATOM 624 N N . LEU A 1 76 ? -8.311 -1.404 4.430 1.00 78.19 76 LEU A N 1
ATOM 625 C CA . LEU A 1 76 ? -7.931 -1.076 5.810 1.00 78.19 76 LEU A CA 1
ATOM 626 C C . LEU A 1 76 ? -8.418 0.313 6.223 1.00 78.19 76 LEU A C 1
ATOM 628 O O . LEU A 1 76 ? -8.948 0.477 7.321 1.00 78.19 76 LEU A O 1
ATOM 632 N N . ILE A 1 77 ? -8.279 1.316 5.353 1.00 77.25 77 ILE A N 1
ATOM 633 C CA . ILE A 1 77 ? -8.769 2.674 5.628 1.00 77.25 77 ILE A CA 1
ATOM 634 C C . ILE A 1 77 ? -10.293 2.670 5.778 1.00 77.25 77 ILE A C 1
ATOM 636 O O . ILE A 1 77 ? -10.820 3.276 6.715 1.00 77.25 77 ILE A O 1
ATOM 640 N N . LEU A 1 78 ? -11.003 1.970 4.890 1.00 80.12 78 LEU A N 1
ATOM 641 C CA . LEU A 1 78 ? -12.456 1.838 4.961 1.00 80.12 78 LEU A CA 1
ATOM 642 C C . LEU A 1 78 ? -12.885 1.139 6.259 1.00 80.12 78 LEU A C 1
ATOM 644 O O . LEU A 1 78 ? -13.769 1.623 6.959 1.00 80.12 78 LEU A O 1
ATOM 648 N N . SER A 1 79 ? -12.192 0.064 6.626 1.00 78.62 79 SER A N 1
ATOM 649 C CA . SER A 1 79 ? -12.404 -0.695 7.859 1.00 78.62 79 SER A CA 1
ATOM 650 C C . SER A 1 79 ? -12.212 0.173 9.108 1.00 78.62 79 SER A C 1
ATOM 652 O O . SER A 1 79 ? -13.066 0.197 9.996 1.00 78.62 79 SER A O 1
ATOM 654 N N . LEU A 1 80 ? -11.136 0.964 9.159 1.00 71.31 80 LEU A N 1
ATOM 655 C CA . LEU A 1 80 ? -10.885 1.910 10.250 1.00 71.31 80 LEU A CA 1
ATOM 656 C C . LEU A 1 80 ? -11.980 2.981 10.353 1.00 71.31 80 LEU A C 1
ATOM 658 O O . LEU A 1 80 ? -12.402 3.323 11.460 1.00 71.31 80 LEU A O 1
ATOM 662 N N . ARG A 1 81 ? -12.471 3.492 9.217 1.00 73.44 81 ARG A N 1
ATOM 663 C CA . ARG A 1 81 ? -13.583 4.455 9.184 1.00 73.44 81 ARG A CA 1
ATOM 664 C C . ARG A 1 81 ? -14.878 3.834 9.699 1.00 73.44 81 ARG A C 1
ATOM 666 O O . ARG A 1 81 ? -15.527 4.433 10.553 1.00 73.44 81 ARG A O 1
ATOM 673 N N . THR A 1 82 ? -15.216 2.624 9.257 1.00 76.69 82 THR A N 1
ATOM 674 C CA . THR A 1 82 ? -16.391 1.885 9.746 1.00 76.69 82 THR A CA 1
ATOM 675 C C . THR A 1 82 ? -16.313 1.659 11.256 1.00 76.69 82 THR A C 1
ATOM 677 O O . THR A 1 82 ? -17.290 1.892 11.965 1.00 76.69 82 THR A O 1
ATOM 680 N N . TYR A 1 83 ? -15.137 1.290 11.771 1.00 69.81 83 TYR A N 1
ATOM 681 C CA . TYR A 1 83 ? -14.913 1.120 13.207 1.00 69.81 83 TYR A CA 1
ATOM 682 C C . TYR A 1 83 ? -15.116 2.420 14.007 1.00 69.81 83 TYR A C 1
ATOM 684 O O . TYR A 1 83 ? -15.690 2.396 15.100 1.00 69.81 83 TYR A O 1
ATOM 692 N N . ALA A 1 84 ? -14.680 3.560 13.464 1.00 69.38 84 ALA A N 1
ATOM 693 C CA . ALA A 1 84 ? -14.872 4.865 14.093 1.00 69.38 84 ALA A CA 1
ATOM 694 C C . ALA A 1 84 ? -16.350 5.297 14.117 1.00 69.38 84 ALA A C 1
ATOM 696 O O . ALA A 1 84 ? -16.815 5.795 15.142 1.00 69.38 84 ALA A O 1
ATOM 697 N N . VAL A 1 85 ? -17.095 5.064 13.028 1.00 78.00 85 VAL A N 1
ATOM 698 C CA . VAL A 1 85 ? -18.533 5.386 12.925 1.00 78.00 85 VAL A CA 1
ATOM 699 C C . VAL A 1 85 ? -19.364 4.568 13.913 1.00 78.00 85 VAL A C 1
ATOM 701 O O . VAL A 1 85 ? -20.293 5.092 14.520 1.00 78.00 85 VAL A O 1
ATOM 704 N N . TRP A 1 86 ? -18.996 3.308 14.143 1.00 77.81 86 TRP A N 1
ATOM 705 C CA . TRP A 1 86 ? -19.707 2.414 15.063 1.00 77.81 86 TRP A CA 1
ATOM 706 C C . TRP A 1 86 ? -19.322 2.574 16.542 1.00 77.81 86 TRP A C 1
ATOM 708 O O . TRP A 1 86 ? -19.489 1.654 17.342 1.00 77.81 86 TRP A O 1
ATOM 718 N N . ASN A 1 87 ? -18.777 3.734 16.914 1.00 77.44 87 ASN A N 1
ATOM 719 C CA . ASN A 1 87 ? -18.395 4.078 18.284 1.00 77.44 87 ASN A CA 1
ATOM 720 C C . ASN A 1 87 ? -17.489 3.031 18.968 1.00 77.44 87 ASN A C 1
ATOM 722 O O . ASN A 1 87 ? -17.598 2.789 20.170 1.00 77.44 87 ASN A O 1
ATOM 726 N N . LYS A 1 88 ? -16.569 2.418 18.204 1.00 64.62 88 LYS A N 1
ATOM 727 C CA . LYS A 1 88 ? -15.569 1.455 18.703 1.00 64.62 88 LYS A CA 1
ATOM 728 C C . LYS A 1 88 ? -16.158 0.165 19.298 1.00 64.62 88 LYS A C 1
ATOM 730 O O . LYS A 1 88 ? -15.633 -0.365 20.280 1.00 64.62 88 LYS A O 1
ATOM 735 N N . ASP A 1 89 ? -17.230 -0.364 18.707 1.00 73.25 89 ASP A N 1
ATOM 736 C CA . ASP A 1 89 ? -17.788 -1.658 19.114 1.00 73.25 89 ASP A CA 1
ATOM 737 C C . ASP A 1 89 ? -16.734 -2.788 19.024 1.00 73.25 89 ASP A C 1
ATOM 739 O O . ASP A 1 89 ? -16.088 -3.001 17.992 1.00 73.25 89 ASP A O 1
ATOM 743 N N . LYS A 1 90 ? -16.565 -3.543 20.119 1.00 74.25 90 LYS A N 1
ATOM 744 C CA . LYS A 1 90 ? -15.566 -4.620 20.243 1.00 74.25 90 LYS A CA 1
ATOM 745 C C . LYS A 1 90 ? -15.799 -5.778 19.267 1.00 74.25 90 LYS A C 1
ATOM 747 O O . LYS A 1 90 ? -14.849 -6.483 18.937 1.00 74.25 90 LYS A O 1
ATOM 752 N N . ARG A 1 91 ? -17.031 -5.982 18.788 1.00 79.25 91 ARG A N 1
ATOM 753 C CA . ARG A 1 91 ? -17.349 -7.011 17.784 1.00 79.25 91 ARG A CA 1
ATOM 754 C C . ARG A 1 91 ? -16.682 -6.697 16.450 1.00 79.25 91 ARG A C 1
ATOM 756 O O . ARG A 1 91 ? -16.119 -7.587 15.818 1.00 79.25 91 ARG A O 1
ATOM 763 N N . LEU A 1 92 ? -16.685 -5.424 16.060 1.00 73.19 92 LEU A N 1
ATOM 764 C CA . LEU A 1 92 ? -16.049 -4.963 14.826 1.00 73.19 92 LEU A CA 1
ATOM 765 C C . LEU A 1 92 ? -14.525 -4.955 14.942 1.00 73.19 92 LEU A C 1
ATOM 767 O O . LEU A 1 92 ? -13.855 -5.233 13.954 1.00 73.19 92 LEU A O 1
ATOM 771 N N . LEU A 1 93 ? -13.981 -4.731 16.145 1.00 69.38 93 LEU A N 1
ATOM 772 C CA . LEU A 1 93 ? -12.538 -4.806 16.393 1.00 69.38 93 LEU A CA 1
ATOM 773 C C . LEU A 1 93 ? -11.952 -6.192 16.073 1.00 69.38 93 LEU A C 1
ATOM 775 O O . LEU A 1 93 ? -10.799 -6.275 15.669 1.00 69.38 93 LEU A O 1
ATOM 779 N N . ILE A 1 94 ? -12.731 -7.264 16.253 1.00 77.69 94 ILE A N 1
ATOM 780 C CA . ILE A 1 94 ? -12.301 -8.644 15.977 1.00 77.69 94 ILE A CA 1
ATOM 781 C C . ILE A 1 94 ? -12.760 -9.091 14.582 1.00 77.69 94 ILE A C 1
ATOM 783 O O . ILE A 1 94 ? -11.991 -9.709 13.850 1.00 77.69 94 ILE A O 1
ATOM 787 N N . GLY A 1 95 ? -13.990 -8.755 14.184 1.00 83.88 95 GLY A N 1
ATOM 788 C CA . GLY A 1 95 ? -14.560 -9.185 12.905 1.00 83.88 95 GLY A CA 1
ATOM 789 C C . GLY A 1 95 ? -13.845 -8.610 11.678 1.00 83.88 95 GLY A C 1
ATOM 790 O O . GLY A 1 95 ? -13.521 -9.362 10.762 1.00 83.88 95 GLY A O 1
ATOM 791 N N . LEU A 1 96 ? -13.551 -7.303 11.663 1.00 79.31 96 LEU A N 1
ATOM 792 C CA . LEU A 1 96 ? -12.878 -6.646 10.531 1.00 79.31 96 LEU A CA 1
ATOM 793 C C . LEU A 1 96 ? -11.492 -7.232 10.218 1.00 79.31 96 LEU A C 1
ATOM 795 O O . LEU A 1 96 ? -11.265 -7.582 9.062 1.00 79.31 96 LEU A O 1
ATOM 799 N N . PRO A 1 97 ? -10.558 -7.372 11.181 1.00 81.31 97 PRO A N 1
ATOM 800 C CA . PRO A 1 97 ? -9.241 -7.917 10.868 1.00 81.31 97 PRO A CA 1
ATOM 801 C C . PRO A 1 97 ? -9.296 -9.387 10.442 1.00 81.31 97 PRO A C 1
ATOM 803 O O . PRO A 1 97 ? -8.505 -9.786 9.595 1.00 81.31 97 PRO A O 1
ATOM 806 N N . LEU A 1 98 ? -10.231 -10.190 10.964 1.00 88.75 98 LEU A N 1
ATOM 807 C CA . LEU A 1 98 ? -10.406 -11.575 10.512 1.00 88.75 98 LEU A CA 1
ATOM 808 C C . LEU A 1 98 ? -10.863 -11.646 9.051 1.00 88.75 98 LEU A C 1
ATOM 810 O O . LEU A 1 98 ? -10.296 -12.409 8.269 1.00 88.75 98 LEU A O 1
ATOM 814 N N . LEU A 1 99 ? -11.852 -10.830 8.675 1.00 89.00 99 LEU A N 1
ATOM 815 C CA . LEU A 1 99 ? -12.329 -10.740 7.292 1.00 89.00 99 LEU A CA 1
ATOM 816 C C . LEU A 1 99 ? -11.238 -10.228 6.352 1.00 89.00 99 LEU A C 1
ATOM 818 O O . LEU A 1 99 ? -11.051 -10.786 5.270 1.00 89.00 99 LEU A O 1
ATOM 822 N N . PHE A 1 100 ? -10.479 -9.228 6.800 1.00 87.12 100 PHE A N 1
ATOM 823 C CA . PHE A 1 100 ? -9.337 -8.706 6.066 1.00 87.12 100 PHE A CA 1
ATOM 824 C C . PHE A 1 100 ? -8.301 -9.812 5.828 1.00 87.12 100 PHE A C 1
ATOM 826 O O . PHE A 1 100 ? -7.998 -10.149 4.688 1.00 87.12 100 PHE A O 1
ATOM 833 N N . ILE A 1 101 ? -7.808 -10.462 6.885 1.00 90.69 101 ILE A N 1
ATOM 834 C CA . ILE A 1 101 ? -6.797 -11.521 6.757 1.00 90.69 101 ILE A CA 1
ATOM 835 C C . ILE A 1 101 ? -7.298 -12.640 5.840 1.00 90.69 101 ILE A C 1
ATOM 837 O O . ILE A 1 101 ? -6.553 -13.079 4.965 1.00 90.69 101 ILE A O 1
ATOM 841 N N . SER A 1 102 ? -8.552 -13.072 5.991 1.00 92.94 102 SER A N 1
ATOM 842 C CA . SER A 1 102 ? -9.127 -14.132 5.160 1.00 92.94 102 SER A CA 1
ATOM 843 C C . SER A 1 102 ? -9.140 -13.757 3.677 1.00 92.94 102 SER A C 1
ATOM 845 O O . SER A 1 102 ? -8.634 -14.518 2.852 1.00 92.94 102 SER A O 1
ATOM 847 N N . THR A 1 103 ? -9.653 -12.573 3.343 1.00 90.69 103 THR A N 1
ATOM 848 C CA . THR A 1 103 ? -9.786 -12.112 1.954 1.00 90.69 103 THR A CA 1
ATOM 849 C C . THR A 1 103 ? -8.417 -11.888 1.311 1.00 90.69 103 THR A C 1
ATOM 851 O O . THR A 1 103 ? -8.149 -12.366 0.207 1.00 90.69 103 THR A O 1
ATOM 854 N N . TRP A 1 104 ? -7.509 -11.228 2.031 1.00 91.44 104 TRP A N 1
ATOM 855 C CA . TRP A 1 104 ? -6.180 -10.884 1.530 1.00 91.44 104 TRP A CA 1
ATOM 856 C C . TRP A 1 104 ? -5.268 -12.092 1.375 1.00 91.44 104 TRP A C 1
ATOM 858 O O . TRP A 1 104 ? -4.525 -12.170 0.399 1.00 91.44 104 TRP A O 1
ATOM 868 N N . THR A 1 105 ? -5.367 -13.076 2.271 1.00 91.50 105 THR A N 1
ATOM 869 C CA . THR A 1 105 ? -4.618 -14.333 2.135 1.00 91.50 105 THR A CA 1
ATOM 870 C C . THR A 1 105 ? -4.970 -15.036 0.826 1.00 91.50 105 THR A C 1
ATOM 872 O O . THR A 1 105 ? -4.075 -15.438 0.085 1.00 91.50 105 THR A O 1
ATOM 875 N N . VAL A 1 106 ? -6.263 -15.130 0.495 1.00 92.88 106 VAL A N 1
ATOM 876 C CA . VAL A 1 106 ? -6.713 -15.719 -0.775 1.00 92.88 106 VAL A CA 1
ATOM 877 C C . VAL A 1 106 ? -6.200 -14.902 -1.961 1.00 92.88 106 VAL A C 1
ATOM 879 O O . VAL A 1 106 ? -5.649 -15.477 -2.899 1.00 92.88 106 VAL A O 1
ATOM 882 N N . GLY A 1 107 ? -6.309 -13.572 -1.900 1.00 89.75 107 GLY A N 1
ATOM 883 C CA . GLY A 1 107 ? -5.814 -12.680 -2.951 1.00 89.75 107 GLY A CA 1
ATOM 884 C C . GLY A 1 107 ? -4.324 -12.869 -3.247 1.00 89.75 107 GLY A C 1
ATOM 885 O O . GLY A 1 107 ? -3.941 -13.022 -4.407 1.00 89.75 107 GLY A O 1
ATOM 886 N N . PHE A 1 108 ? -3.484 -12.928 -2.210 1.00 90.00 108 PHE A N 1
ATOM 887 C CA . PHE A 1 108 ? -2.042 -13.122 -2.366 1.00 90.00 108 PHE A CA 1
ATOM 888 C C . PHE A 1 108 ? -1.679 -14.495 -2.935 1.00 90.00 108 PHE A C 1
ATOM 890 O O . PHE A 1 108 ? -0.805 -14.580 -3.797 1.00 90.00 108 PHE A O 1
ATOM 897 N N . ILE A 1 109 ? -2.359 -15.560 -2.498 1.00 92.31 109 ILE A N 1
ATOM 898 C CA . ILE A 1 109 ? -2.133 -16.916 -3.020 1.00 92.31 109 ILE A CA 1
ATOM 899 C C . ILE A 1 109 ? -2.488 -16.979 -4.505 1.00 92.31 109 ILE A C 1
ATOM 901 O O . ILE A 1 109 ? -1.702 -17.476 -5.312 1.00 92.31 109 ILE A O 1
ATOM 905 N N . VAL A 1 110 ? -3.657 -16.450 -4.872 1.00 92.31 110 VAL A N 1
ATOM 906 C CA . VAL A 1 110 ? -4.127 -16.439 -6.258 1.00 92.31 110 VAL A CA 1
ATOM 907 C C . VAL A 1 110 ? -3.167 -15.638 -7.133 1.00 92.31 110 VAL A C 1
ATOM 909 O O . VAL A 1 110 ? -2.727 -16.145 -8.163 1.00 92.31 110 VAL A O 1
ATOM 912 N N . LEU A 1 111 ? -2.777 -14.432 -6.710 1.00 90.06 111 LEU A N 1
ATOM 913 C CA . LEU A 1 111 ? -1.839 -13.608 -7.469 1.00 90.06 111 LEU A CA 1
ATOM 914 C C . LEU A 1 111 ? -0.481 -14.300 -7.645 1.00 90.06 111 LEU A C 1
ATOM 916 O O . LEU A 1 111 ? 0.035 -14.347 -8.759 1.00 90.06 111 LEU A O 1
ATOM 920 N N . GLY A 1 112 ? 0.075 -14.876 -6.577 1.00 89.88 112 GLY A N 1
ATOM 921 C CA . GLY A 1 112 ? 1.342 -15.605 -6.642 1.00 89.88 112 GLY A CA 1
ATOM 922 C C . GLY A 1 112 ? 1.282 -16.792 -7.605 1.00 89.88 112 GLY A C 1
ATOM 923 O O . GLY A 1 112 ? 2.201 -16.991 -8.397 1.00 89.88 112 GLY A O 1
ATOM 924 N N . PHE A 1 113 ? 0.172 -17.535 -7.606 1.00 91.88 113 PHE A N 1
ATOM 925 C CA . PHE A 1 113 ? -0.044 -18.625 -8.554 1.00 91.88 113 PHE A CA 1
ATOM 926 C C . PHE A 1 113 ? -0.120 -18.127 -10.006 1.00 91.88 113 PHE A C 1
ATOM 928 O O . PHE A 1 113 ? 0.484 -18.733 -10.890 1.00 91.88 113 PHE A O 1
ATOM 935 N N . TYR A 1 114 ? -0.815 -17.011 -10.254 1.00 87.50 114 TYR A N 1
ATOM 936 C CA . TYR A 1 114 ? -0.925 -16.418 -11.591 1.00 87.50 114 TYR A CA 1
ATOM 937 C C . TYR A 1 114 ? 0.401 -15.863 -12.116 1.00 87.50 114 TYR A C 1
ATOM 939 O O . TYR A 1 114 ? 0.681 -16.034 -13.296 1.00 87.50 114 TYR A O 1
ATOM 947 N N . LEU A 1 115 ? 1.214 -15.223 -11.270 1.00 85.50 115 LEU A N 1
ATOM 948 C CA . LEU A 1 115 ? 2.517 -14.675 -11.675 1.00 85.50 115 LEU A CA 1
ATOM 949 C C . LEU A 1 115 ? 3.609 -15.751 -11.809 1.00 85.50 115 LEU A C 1
ATOM 951 O O . LEU A 1 115 ? 4.628 -15.523 -12.459 1.00 85.50 115 LEU A O 1
ATOM 955 N N . SER A 1 116 ? 3.414 -16.920 -11.189 1.00 81.69 116 SER A N 1
ATOM 956 C CA . SER A 1 116 ? 4.330 -18.059 -11.309 1.00 81.69 116 SER A CA 1
ATOM 957 C C . SER A 1 116 ? 4.152 -18.858 -12.608 1.00 81.69 116 SER A C 1
ATOM 959 O O . SER A 1 116 ? 5.034 -19.662 -12.921 1.00 81.69 116 SER A O 1
ATOM 961 N N . ARG A 1 117 ? 3.034 -18.693 -13.327 1.00 66.88 117 ARG A N 1
ATOM 962 C CA . ARG A 1 117 ? 2.809 -19.291 -14.653 1.00 66.88 117 ARG A CA 1
ATOM 963 C C . ARG A 1 117 ? 3.350 -18.402 -15.765 1.00 66.88 117 ARG A C 1
ATOM 965 O O . ARG A 1 117 ? 3.815 -18.991 -16.764 1.00 66.88 117 ARG A O 1
#